Protein AF-A0A5X0LUK7-F1 (afdb_monomer_lite)

Radius of gyration: 14.44 Å; chains: 1; bounding box: 33×21×35 Å

Secondary structure (DSSP, 8-state):
-PPPSS-TT-TT----SSHHHHHHHHHHHHHHHHHSPPPPHHHHHHHHHHHH-

Foldseek 3Di:
DDDPPADPPRLQDLDDPDPVSSVVSVVVVVVVVVPDPPDDPVRVVVVVVVVVD

Organism: Salmonella infantis (NCBI:txid595)

pLDDT: mean 77.22, std 7.96, range [48.78, 89.12]

InterPro domains:
  IPR020500 Anti-RecBCD protein 2, bacteriophage P22 [PF11043] (1-53)

Sequence (53 aa):
MPAPLYGADDPRRCSGKSVSEVLDKFRRNYDLIMSLPQETKEEKEFRHCIWLA

Structure (mmCIF, N/CA/C/O backbone):
data_AF-A0A5X0LUK7-F1
#
_entry.id   AF-A0A5X0LUK7-F1
#
loop_
_atom_site.group_PDB
_atom_site.id
_atom_site.type_symbol
_atom_site.label_atom_id
_atom_site.label_alt_id
_atom_site.label_comp_id
_atom_site.label_asym_id
_atom_site.label_entity_id
_atom_site.label_seq_id
_atom_site.pdbx_PDB_ins_code
_atom_site.Cartn_x
_atom_site.Cartn_y
_atom_site.Cartn_z
_atom_site.occupancy
_atom_site.B_iso_or_equiv
_atom_site.auth_seq_id
_atom_site.auth_comp_id
_atom_site.auth_asym_id
_atom_site.auth_atom_id
_atom_site.pdbx_PDB_model_num
ATOM 1 N N . MET A 1 1 ? 20.074 12.917 9.777 1.00 66.81 1 MET A N 1
ATOM 2 C CA . MET A 1 1 ? 18.834 12.474 9.103 1.00 66.81 1 MET A CA 1
ATOM 3 C C . MET A 1 1 ? 18.339 11.234 9.829 1.00 66.81 1 MET A C 1
ATOM 5 O O . MET A 1 1 ? 19.140 10.312 9.948 1.00 66.81 1 MET A O 1
ATOM 9 N N . PRO A 1 2 ? 17.110 11.211 10.374 1.00 73.94 2 PRO A N 1
ATOM 10 C CA . PRO A 1 2 ? 16.544 9.987 10.935 1.00 73.94 2 PRO A CA 1
ATOM 11 C C . PRO A 1 2 ? 16.419 8.918 9.844 1.00 73.94 2 PRO A C 1
ATOM 13 O O . PRO A 1 2 ? 16.273 9.243 8.662 1.00 73.94 2 PRO A O 1
ATOM 16 N N . ALA A 1 3 ? 16.507 7.649 10.242 1.00 73.00 3 ALA A N 1
ATOM 17 C CA . ALA A 1 3 ? 16.285 6.548 9.319 1.00 73.00 3 ALA A CA 1
ATOM 18 C C . ALA A 1 3 ? 14.853 6.639 8.756 1.00 73.00 3 ALA A C 1
ATOM 20 O O . ALA A 1 3 ? 13.927 6.942 9.515 1.00 73.00 3 ALA A O 1
ATOM 21 N N . PRO A 1 4 ? 14.648 6.404 7.448 1.00 68.38 4 PRO A N 1
ATOM 22 C CA . PRO A 1 4 ? 13.309 6.309 6.892 1.00 68.38 4 PRO A CA 1
ATOM 23 C C . PRO A 1 4 ? 12.491 5.270 7.666 1.00 68.38 4 PRO A C 1
ATOM 25 O O . PRO A 1 4 ? 12.949 4.147 7.857 1.00 68.38 4 PRO A O 1
ATOM 28 N N . LEU A 1 5 ? 11.274 5.644 8.076 1.00 68.88 5 LEU A N 1
ATOM 29 C CA . LEU A 1 5 ? 10.308 4.750 8.737 1.00 68.88 5 LEU A CA 1
ATOM 30 C C . LEU A 1 5 ? 10.030 3.475 7.927 1.00 68.88 5 LEU A C 1
ATOM 32 O O . LEU A 1 5 ? 9.694 2.440 8.494 1.00 68.88 5 LEU A O 1
ATOM 36 N N . TYR A 1 6 ? 10.191 3.558 6.606 1.00 69.81 6 TYR A N 1
ATOM 37 C CA . TYR A 1 6 ? 9.991 2.462 5.673 1.00 69.81 6 TYR A CA 1
ATOM 38 C C . TYR A 1 6 ? 11.267 2.249 4.864 1.00 69.81 6 TYR A C 1
ATOM 40 O O . TYR A 1 6 ? 11.769 3.172 4.213 1.00 69.81 6 TYR A O 1
ATOM 48 N N . GLY A 1 7 ? 11.800 1.028 4.947 1.00 71.81 7 GLY A N 1
ATOM 49 C CA . GLY A 1 7 ? 13.011 0.612 4.247 1.00 71.81 7 GLY A CA 1
ATOM 50 C C . GLY A 1 7 ? 12.864 0.698 2.729 1.00 71.81 7 GLY A C 1
ATOM 51 O O . GLY A 1 7 ? 11.766 0.860 2.193 1.00 71.81 7 GLY A O 1
ATOM 52 N N . ALA A 1 8 ? 13.985 0.588 2.014 1.00 72.75 8 ALA A N 1
ATOM 53 C CA . ALA A 1 8 ? 13.971 0.748 0.565 1.00 72.75 8 ALA A CA 1
ATOM 54 C C . ALA A 1 8 ? 13.076 -0.280 -0.152 1.00 72.75 8 ALA A C 1
ATOM 56 O O . ALA A 1 8 ? 12.491 0.053 -1.187 1.00 72.75 8 ALA A O 1
ATOM 57 N N . ASP A 1 9 ? 12.948 -1.457 0.458 1.00 71.56 9 ASP A N 1
ATOM 58 C CA . ASP A 1 9 ? 12.179 -2.613 0.004 1.00 71.56 9 ASP A CA 1
ATOM 59 C C . ASP A 1 9 ? 10.792 -2.722 0.664 1.00 71.56 9 ASP A C 1
ATOM 61 O O . ASP A 1 9 ? 10.127 -3.747 0.518 1.00 71.56 9 ASP A O 1
ATOM 65 N N . ASP A 1 10 ? 10.336 -1.702 1.409 1.00 73.12 10 ASP A N 1
ATOM 66 C CA . ASP A 1 10 ? 9.003 -1.747 2.018 1.00 73.12 10 ASP A CA 1
ATOM 67 C C . ASP A 1 10 ? 7.935 -1.813 0.911 1.00 73.12 10 ASP A C 1
ATOM 69 O O . ASP A 1 10 ? 7.923 -0.955 0.022 1.00 73.12 10 ASP A O 1
ATOM 73 N N . PRO A 1 11 ? 7.024 -2.800 0.940 1.00 65.75 11 PRO A N 1
ATOM 74 C CA . PRO A 1 11 ? 6.014 -2.964 -0.100 1.00 65.75 11 PRO A CA 1
ATOM 75 C C . PRO A 1 11 ? 5.120 -1.726 -0.245 1.00 65.75 11 PRO A C 1
ATOM 77 O O . PRO A 1 11 ? 4.733 -1.388 -1.360 1.00 65.75 11 PRO A O 1
ATOM 80 N N . ARG A 1 12 ? 4.895 -0.960 0.832 1.00 68.88 12 ARG A N 1
ATOM 81 C CA . ARG A 1 12 ? 4.122 0.296 0.824 1.00 68.88 12 ARG A CA 1
ATOM 82 C C . ARG A 1 12 ? 4.849 1.446 0.124 1.00 68.88 12 ARG A C 1
ATOM 84 O O . ARG A 1 12 ? 4.280 2.520 -0.069 1.00 68.88 12 ARG A O 1
ATOM 91 N N . ARG A 1 13 ? 6.111 1.258 -0.261 1.00 70.50 13 ARG A N 1
ATOM 92 C CA . ARG A 1 13 ? 6.929 2.274 -0.914 1.00 70.50 13 ARG A CA 1
ATOM 93 C C . ARG A 1 13 ? 6.646 2.292 -2.419 1.00 70.50 13 ARG A C 1
ATOM 95 O O . ARG A 1 13 ? 7.226 1.540 -3.197 1.00 70.50 13 ARG A O 1
ATOM 102 N N . CYS A 1 14 ? 5.802 3.219 -2.863 1.00 73.62 14 CYS A N 1
ATOM 103 C CA . CYS A 1 14 ? 5.468 3.406 -4.283 1.00 73.62 14 CYS A CA 1
ATOM 104 C C . CYS A 1 14 ? 6.537 4.181 -5.083 1.00 73.62 14 CYS A C 1
ATOM 106 O O . CYS A 1 14 ? 6.212 4.916 -6.010 1.00 73.62 14 CYS A O 1
ATOM 108 N N . SER A 1 15 ? 7.819 4.065 -4.730 1.00 75.25 15 SER A N 1
ATOM 109 C CA . SER A 1 15 ? 8.916 4.665 -5.502 1.00 75.25 15 SER A CA 1
ATOM 110 C C . SER A 1 15 ? 9.446 3.675 -6.539 1.00 75.25 15 SER A C 1
ATOM 112 O O . SER A 1 15 ? 9.621 2.495 -6.225 1.00 75.25 15 SER A O 1
ATOM 114 N N . GLY A 1 16 ? 9.769 4.142 -7.741 1.00 78.62 16 GLY A N 1
ATOM 115 C CA . GLY A 1 16 ? 10.317 3.326 -8.827 1.00 78.62 16 GLY A CA 1
ATOM 116 C C . GLY A 1 16 ? 11.213 4.151 -9.745 1.00 78.62 16 GLY A C 1
ATOM 117 O O . GLY A 1 16 ? 11.218 5.379 -9.677 1.00 78.62 16 GLY A O 1
ATOM 118 N N . LYS A 1 17 ? 11.986 3.477 -10.597 1.00 83.69 17 LYS A N 1
ATOM 119 C CA . LYS A 1 17 ? 12.883 4.121 -11.573 1.00 83.69 17 LYS A CA 1
ATOM 120 C C . LYS A 1 17 ? 12.135 4.600 -12.823 1.00 83.69 17 LYS A C 1
ATOM 122 O O . LYS A 1 17 ? 12.712 5.297 -13.651 1.00 83.69 17 LYS A O 1
ATOM 127 N N . SER A 1 18 ? 10.866 4.217 -12.967 1.00 86.06 18 SER A N 1
ATOM 128 C CA . SER A 1 18 ? 9.990 4.574 -14.083 1.00 86.06 18 SER A CA 1
ATOM 129 C C . SER A 1 18 ? 8.540 4.740 -13.621 1.00 86.06 18 SER A C 1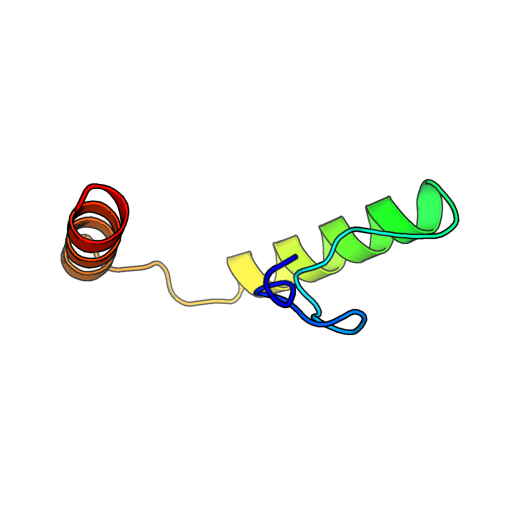
ATOM 131 O O . SER A 1 18 ? 8.142 4.213 -12.581 1.00 86.06 18 SER A O 1
ATOM 133 N N . VAL A 1 19 ? 7.737 5.454 -14.415 1.00 85.88 19 VAL A N 1
ATOM 134 C CA . VAL A 1 19 ? 6.310 5.681 -14.132 1.00 85.88 19 VAL A CA 1
ATOM 135 C C . VAL A 1 19 ? 5.529 4.366 -14.101 1.00 85.88 19 VAL A C 1
ATOM 137 O O . VAL A 1 19 ? 4.716 4.169 -13.204 1.00 85.88 19 VAL A O 1
ATOM 140 N N . SER A 1 20 ? 5.804 3.440 -15.024 1.00 89.12 20 SER A N 1
ATOM 141 C CA . SER A 1 20 ? 5.146 2.128 -15.053 1.00 89.12 20 SER A CA 1
ATOM 142 C C . SER A 1 20 ? 5.398 1.333 -13.772 1.00 89.12 20 SER A C 1
ATOM 144 O O . SER A 1 20 ? 4.466 0.792 -13.191 1.00 89.12 20 SER A O 1
ATOM 146 N N . GLU A 1 21 ? 6.637 1.334 -13.275 1.00 86.44 21 GLU A N 1
ATOM 147 C CA . GLU A 1 21 ? 7.003 0.628 -12.042 1.00 86.44 21 GLU A CA 1
ATOM 148 C C . GLU A 1 21 ? 6.298 1.212 -10.808 1.00 86.44 21 GLU A C 1
ATOM 150 O O . GLU A 1 21 ? 5.885 0.480 -9.908 1.00 86.44 21 GLU A O 1
ATOM 155 N N . VAL A 1 22 ?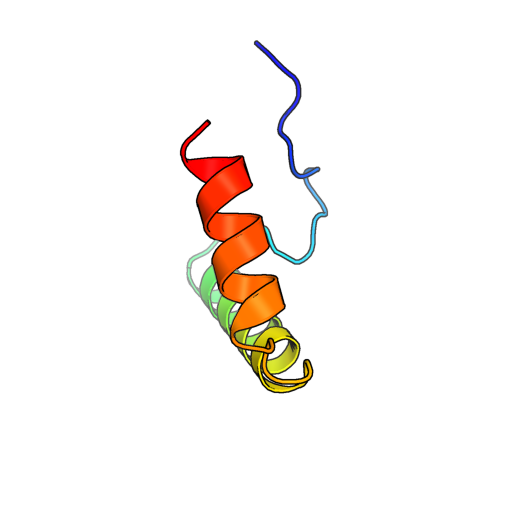 6.136 2.536 -10.768 1.00 86.81 22 VAL A N 1
ATOM 156 C CA . VAL A 1 22 ? 5.383 3.219 -9.710 1.00 86.81 22 VAL A CA 1
ATOM 157 C C . VAL A 1 22 ? 3.909 2.814 -9.754 1.00 86.81 22 VAL A C 1
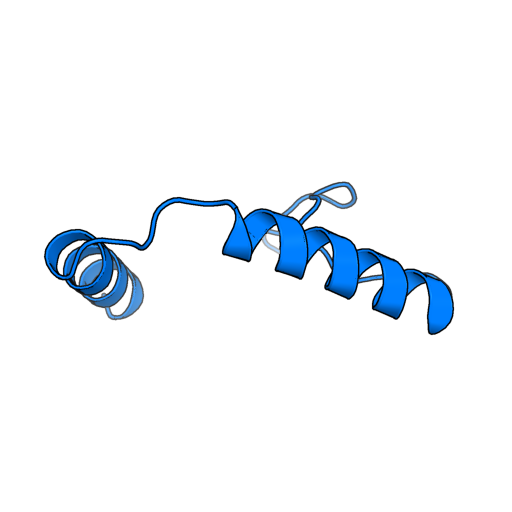ATOM 159 O O . VAL A 1 22 ? 3.347 2.459 -8.719 1.00 86.81 22 VAL A O 1
ATOM 162 N N . LEU A 1 23 ? 3.292 2.811 -10.939 1.00 88.06 23 LEU A N 1
ATOM 163 C CA . LEU A 1 23 ? 1.884 2.438 -11.112 1.00 88.06 23 LEU A CA 1
ATOM 164 C C . LEU A 1 23 ? 1.618 0.970 -10.749 1.00 88.06 23 LEU A C 1
ATOM 166 O O . LEU A 1 23 ? 0.633 0.682 -10.067 1.00 88.06 23 LEU A O 1
ATOM 170 N N . ASP A 1 24 ? 2.517 0.056 -11.115 1.00 87.56 24 ASP A N 1
ATOM 171 C CA . ASP A 1 24 ? 2.415 -1.354 -10.727 1.00 87.56 24 ASP A CA 1
ATOM 172 C C . ASP A 1 24 ? 2.501 -1.538 -9.205 1.00 87.56 24 ASP A C 1
ATOM 174 O O . ASP A 1 24 ? 1.739 -2.315 -8.623 1.00 87.56 24 ASP A O 1
ATOM 178 N N . LYS A 1 25 ? 3.393 -0.795 -8.535 1.00 85.12 25 LYS A N 1
ATOM 179 C CA . LYS A 1 25 ? 3.509 -0.799 -7.067 1.00 85.12 25 LYS A CA 1
ATOM 180 C C . LYS A 1 25 ? 2.257 -0.235 -6.397 1.00 85.12 25 LYS A C 1
ATOM 182 O O . LYS A 1 25 ? 1.773 -0.825 -5.433 1.00 85.12 25 LYS A O 1
ATOM 187 N N . PHE A 1 26 ? 1.691 0.849 -6.929 1.00 84.38 26 PHE A N 1
ATOM 188 C CA . PHE A 1 26 ? 0.422 1.395 -6.443 1.00 84.38 26 PHE A CA 1
ATOM 189 C C . PHE A 1 26 ? -0.715 0.384 -6.550 1.00 84.38 26 PHE A C 1
ATOM 191 O O . PHE A 1 26 ? -1.448 0.205 -5.580 1.00 84.38 26 PHE A O 1
ATOM 198 N N . ARG A 1 27 ? -0.839 -0.305 -7.689 1.00 86.75 27 ARG A N 1
ATOM 199 C CA . ARG A 1 27 ? -1.884 -1.313 -7.891 1.00 86.75 27 ARG A CA 1
ATOM 200 C C . ARG A 1 27 ? -1.776 -2.454 -6.880 1.00 86.75 27 ARG A C 1
ATOM 202 O O . ARG A 1 27 ? -2.753 -2.759 -6.210 1.00 86.75 27 ARG A O 1
ATOM 209 N N . ARG A 1 28 ? -0.575 -3.014 -6.701 1.00 84.38 28 ARG A N 1
ATOM 210 C CA . ARG A 1 28 ? -0.330 -4.090 -5.721 1.00 84.38 28 ARG A CA 1
ATOM 211 C C . ARG A 1 28 ? -0.636 -3.656 -4.288 1.00 84.38 28 ARG A C 1
ATOM 213 O O . ARG A 1 28 ? -1.215 -4.425 -3.529 1.00 84.38 28 ARG A O 1
ATOM 220 N N . ASN A 1 29 ? -0.273 -2.426 -3.928 1.00 82.69 29 ASN A N 1
ATOM 221 C CA . ASN A 1 29 ? -0.583 -1.878 -2.608 1.00 82.69 29 ASN A CA 1
ATOM 222 C C . ASN A 1 29 ? -2.077 -1.666 -2.404 1.00 82.69 29 ASN A C 1
ATOM 224 O O . ASN A 1 29 ? -2.588 -1.940 -1.323 1.00 82.69 29 ASN A O 1
ATOM 228 N N . TYR A 1 30 ? -2.774 -1.197 -3.434 1.00 83.06 30 TYR A N 1
ATOM 229 C CA . TYR A 1 30 ? -4.214 -1.020 -3.380 1.00 83.06 30 TYR A CA 1
ATOM 230 C C . TYR A 1 30 ? -4.932 -2.359 -3.189 1.00 83.06 30 TYR A C 1
ATOM 232 O O . TYR A 1 30 ? -5.754 -2.472 -2.284 1.00 83.06 30 TYR A O 1
ATOM 240 N N . ASP A 1 31 ? -4.566 -3.380 -3.966 1.00 82.81 31 ASP A N 1
ATOM 241 C CA . ASP A 1 31 ? -5.136 -4.726 -3.842 1.00 82.81 31 ASP A CA 1
ATOM 242 C C . ASP A 1 31 ? -4.896 -5.305 -2.436 1.00 82.81 31 ASP A C 1
ATOM 244 O O . ASP A 1 31 ? -5.814 -5.845 -1.818 1.00 82.81 31 ASP A O 1
ATOM 248 N N . LEU A 1 32 ? -3.689 -5.123 -1.885 1.00 80.81 32 LEU A N 1
ATOM 249 C CA . LEU A 1 32 ? -3.362 -5.531 -0.519 1.00 80.81 32 LEU A CA 1
ATOM 250 C C . LEU A 1 32 ? -4.239 -4.811 0.515 1.00 80.81 32 LEU A C 1
ATOM 252 O O . LEU A 1 32 ? -4.843 -5.473 1.351 1.00 80.81 32 LEU A O 1
ATOM 256 N N . ILE A 1 33 ? -4.348 -3.480 0.446 1.00 78.38 33 ILE A N 1
ATOM 257 C CA . ILE A 1 33 ? -5.170 -2.687 1.377 1.00 78.38 33 ILE A CA 1
ATOM 258 C C . ILE A 1 33 ? -6.646 -3.079 1.277 1.00 78.38 33 ILE A C 1
ATOM 260 O O . ILE A 1 33 ? -7.315 -3.173 2.300 1.00 78.38 33 ILE A O 1
ATOM 264 N N . MET A 1 34 ? -7.148 -3.345 0.071 1.00 79.50 34 MET A N 1
ATOM 265 C CA . MET A 1 34 ? -8.532 -3.776 -0.136 1.00 79.50 34 MET A CA 1
ATOM 266 C C . MET A 1 34 ? -8.788 -5.210 0.340 1.00 79.50 34 MET A C 1
ATOM 268 O O . MET A 1 34 ? -9.924 -5.542 0.666 1.00 79.50 34 MET A O 1
ATOM 272 N N . SER A 1 35 ? -7.755 -6.056 0.404 1.00 81.00 35 SER A N 1
ATOM 273 C CA . SER A 1 35 ? -7.857 -7.401 0.986 1.00 81.00 35 SER A CA 1
ATOM 274 C C . SER A 1 35 ? -7.803 -7.422 2.516 1.00 81.00 35 SER A C 1
ATOM 276 O O . SER A 1 35 ? -8.185 -8.423 3.124 1.00 81.00 35 SER A O 1
ATOM 278 N N . LEU A 1 36 ? -7.321 -6.346 3.146 1.00 78.81 36 LEU A N 1
ATOM 279 C CA . LEU A 1 36 ? -7.295 -6.251 4.599 1.00 78.81 36 LEU A CA 1
ATOM 280 C C . LEU A 1 36 ? -8.723 -6.072 5.132 1.00 78.81 36 LEU A C 1
ATOM 282 O O . LEU A 1 36 ? -9.551 -5.426 4.483 1.00 78.81 36 LEU A O 1
ATOM 286 N N . PRO A 1 37 ? -9.031 -6.624 6.320 1.00 80.75 37 PRO A N 1
ATOM 287 C CA . PRO A 1 37 ? -10.301 -6.347 6.968 1.00 80.75 37 PRO A CA 1
ATOM 288 C C . PRO A 1 37 ? -10.462 -4.837 7.144 1.00 80.75 37 PRO A C 1
ATOM 290 O O . PRO A 1 37 ? -9.502 -4.130 7.464 1.00 80.75 37 PRO A O 1
ATOM 293 N N . GLN A 1 38 ? -11.681 -4.345 6.911 1.00 76.81 38 GLN A N 1
ATOM 294 C CA . GLN A 1 38 ? -11.987 -2.952 7.196 1.00 76.81 38 GLN A CA 1
ATOM 295 C C . GLN A 1 38 ? -11.694 -2.689 8.665 1.00 76.81 38 GLN A C 1
ATOM 297 O O . GLN A 1 38 ? -12.162 -3.426 9.532 1.00 76.81 38 GLN A O 1
ATOM 302 N N . GLU A 1 39 ? -10.926 -1.639 8.927 1.00 79.56 39 GLU A N 1
ATOM 303 C CA . GLU A 1 39 ? -10.723 -1.216 10.299 1.00 79.56 39 GLU A CA 1
ATOM 304 C C . GLU A 1 39 ? -12.044 -0.866 10.954 1.00 79.56 39 GLU A C 1
ATOM 306 O O . GLU A 1 39 ? -12.904 -0.185 10.379 1.00 79.56 39 GLU A O 1
ATOM 311 N N . THR A 1 40 ? -12.151 -1.298 12.200 1.00 81.31 40 THR A N 1
ATOM 312 C CA . THR A 1 40 ? -13.238 -0.891 13.072 1.00 81.31 40 THR A CA 1
ATOM 313 C C . THR A 1 40 ? -13.138 0.604 13.373 1.00 81.31 40 THR A C 1
ATOM 315 O O . THR A 1 40 ? -12.080 1.238 13.261 1.00 81.31 40 THR A O 1
ATOM 318 N N . LYS A 1 41 ? -14.272 1.204 13.745 1.00 81.31 41 LYS A N 1
ATOM 319 C CA . LYS A 1 41 ? -14.332 2.625 14.098 1.00 81.31 41 LYS A CA 1
ATOM 320 C C . LYS A 1 41 ? -13.367 2.933 15.249 1.00 81.31 41 LYS A C 1
ATOM 322 O O . LYS A 1 41 ? -12.687 3.955 15.216 1.00 81.31 41 LYS A O 1
ATOM 327 N N . GLU A 1 42 ? -13.266 2.013 16.199 1.00 80.19 42 GLU A N 1
ATOM 328 C CA . GLU A 1 42 ? -12.421 2.095 17.383 1.00 80.19 42 GLU A CA 1
ATOM 329 C C . GLU A 1 42 ? -10.923 2.071 17.026 1.00 80.19 42 GLU A C 1
ATOM 331 O O . GLU A 1 42 ? -10.159 2.894 17.530 1.00 80.19 42 GLU A O 1
ATOM 336 N N . GLU A 1 43 ? -10.489 1.198 16.109 1.00 80.88 43 GLU A N 1
ATOM 337 C CA . GLU A 1 43 ? -9.097 1.160 15.622 1.00 80.88 43 GLU A CA 1
ATOM 338 C C . GLU A 1 43 ? -8.726 2.433 14.855 1.00 80.88 43 GLU A C 1
ATOM 340 O O . GLU A 1 43 ? -7.639 2.995 15.035 1.00 80.88 43 GLU A O 1
ATOM 345 N N . LYS A 1 44 ? -9.654 2.935 14.034 1.00 80.9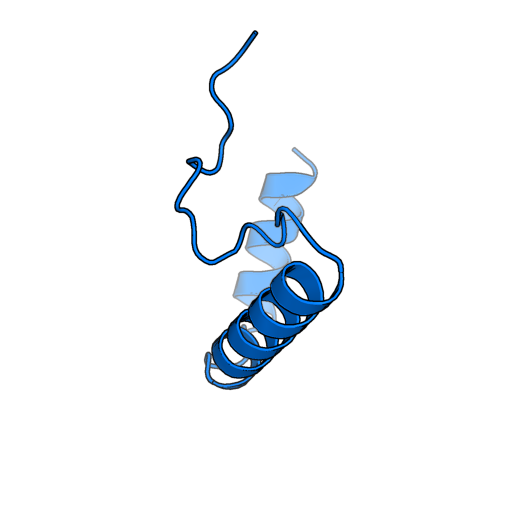4 44 LYS A N 1
ATOM 346 C CA . LYS A 1 44 ? -9.464 4.179 13.290 1.00 80.94 44 LYS A CA 1
ATOM 347 C C . LYS A 1 44 ? -9.308 5.377 14.229 1.00 80.94 44 LYS A C 1
ATOM 349 O O . LYS A 1 44 ? -8.414 6.199 14.017 1.00 80.94 44 LYS A O 1
ATOM 354 N N . GLU A 1 45 ? -10.154 5.474 15.253 1.00 80.56 45 GLU A N 1
ATOM 355 C CA . GLU A 1 45 ? -10.092 6.523 16.277 1.00 80.56 45 GLU A CA 1
ATOM 356 C C . GLU A 1 45 ? -8.804 6.425 17.103 1.00 80.56 45 GLU A C 1
ATOM 358 O O . GLU A 1 45 ? -8.124 7.434 17.288 1.00 80.56 45 GLU A O 1
ATOM 363 N N . PHE A 1 46 ? -8.395 5.217 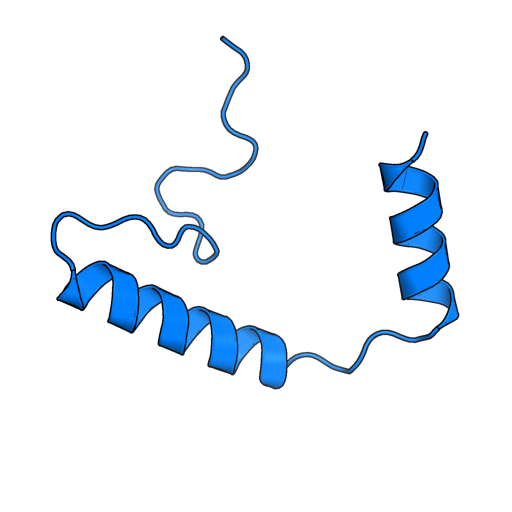17.503 1.00 78.50 46 PHE A N 1
ATOM 364 C CA . PHE A 1 46 ? -7.143 4.999 18.228 1.00 78.50 46 PHE A CA 1
ATOM 365 C C . PHE A 1 46 ? -5.918 5.471 17.430 1.00 78.50 46 PHE A C 1
ATOM 367 O O . PHE A 1 46 ? -5.095 6.231 17.945 1.00 78.50 46 PHE A O 1
ATOM 374 N N . ARG A 1 47 ? -5.806 5.097 16.147 1.00 74.31 47 ARG A N 1
ATOM 375 C CA . ARG A 1 47 ? -4.698 5.566 15.295 1.00 74.31 47 ARG A CA 1
ATOM 376 C C . ARG A 1 47 ? -4.730 7.074 15.070 1.00 74.31 47 ARG A C 1
ATOM 378 O O . ARG A 1 47 ? -3.672 7.692 15.013 1.00 74.31 47 ARG A O 1
ATOM 385 N N . HIS A 1 48 ? -5.918 7.665 14.938 1.00 76.19 48 HIS A N 1
ATOM 386 C CA . HIS A 1 48 ? -6.058 9.111 14.777 1.00 76.19 48 HIS A CA 1
ATOM 387 C C . HIS A 1 48 ? -5.570 9.867 16.020 1.00 76.19 48 HIS A C 1
ATOM 389 O O . HIS A 1 48 ? -4.816 10.827 15.883 1.00 76.19 48 HIS A O 1
ATOM 395 N N . CYS A 1 49 ? -5.917 9.385 17.218 1.00 74.38 49 CYS A N 1
ATOM 396 C CA . CYS A 1 49 ? -5.426 9.933 18.482 1.00 74.38 49 CYS A CA 1
ATOM 397 C C . CYS A 1 49 ? -3.899 9.832 18.614 1.00 74.38 49 CYS A C 1
ATOM 399 O O . CYS A 1 49 ? -3.272 10.790 19.048 1.00 74.38 49 CYS A O 1
ATOM 401 N N . ILE A 1 50 ? -3.294 8.710 18.206 1.00 73.00 50 ILE A N 1
ATOM 402 C CA . ILE A 1 50 ? -1.829 8.533 18.216 1.00 73.00 50 ILE A CA 1
ATOM 403 C C . ILE A 1 50 ? -1.135 9.476 17.219 1.00 73.00 50 ILE A C 1
ATOM 405 O O . ILE A 1 50 ? -0.032 9.934 17.484 1.00 73.00 50 ILE A O 1
ATOM 409 N N . TRP A 1 51 ? -1.748 9.754 16.066 1.00 64.88 51 TRP A N 1
ATOM 410 C CA . TRP A 1 51 ? -1.140 10.582 15.016 1.00 64.88 51 TRP A CA 1
ATOM 411 C C . TRP A 1 51 ? -1.252 12.092 15.281 1.00 64.88 51 TRP A C 1
ATOM 413 O O . TRP A 1 51 ? -0.473 12.868 14.734 1.00 64.88 51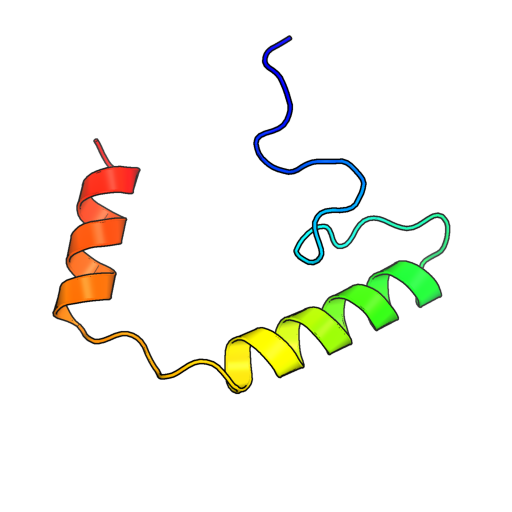 TRP A O 1
ATOM 423 N N . LEU A 1 52 ? -2.236 12.509 16.084 1.00 56.44 52 LEU A N 1
ATOM 424 C CA . LEU A 1 52 ? -2.437 13.902 16.498 1.00 56.44 52 LEU A CA 1
ATOM 425 C C . LEU A 1 52 ? -1.731 14.276 17.815 1.00 56.44 52 LEU A C 1
ATOM 427 O O . LEU A 1 52 ? -1.768 15.451 18.186 1.00 56.44 52 LEU A O 1
ATOM 431 N N . ALA A 1 53 ? -1.137 13.307 18.518 1.00 48.78 53 ALA A N 1
ATOM 432 C CA . ALA A 1 53 ? -0.360 13.504 19.746 1.00 48.78 53 ALA A CA 1
ATOM 433 C C . ALA A 1 53 ? 1.131 13.717 19.441 1.00 48.78 53 ALA A C 1
ATOM 435 O O . ALA A 1 53 ? 1.751 14.540 20.152 1.00 48.78 53 ALA A O 1
#